Protein AF-A0A7V0TTK3-F1 (afdb_monomer)

Radius of gyration: 28.1 Å; Cα contacts (8 Å, |Δi|>4): 125; chains: 1; bounding box: 69×24×63 Å

Foldseek 3Di:
DDWDWDDDPPDQWIFIDDFDDDPPDDPVVSVVVSVVVLVVQLVVQCVVPVDNVRSVVRSSVPGDIDRDPPVVDDPPPPPDDDDVVLCVLLVHDPVLVVDPCNVVSSVVSLVVSCVQQPVVNVHPVVSNVSNVVD

Sequence (134 aa):
MIYLDICTGGYKDIYHFSYKRVAGQKPSDDFGKLTNELAREWWAEENRSKRKYLASNHVLSLAEKSKAEASARPKVLKAFTVQEASLSCMGMKKKDLESADLKKIIKNSYRRQAKIHHPDLGGVAVKFRKLNKA

Structure (mmCIF, N/CA/C/O backbone):
data_AF-A0A7V0TTK3-F1
#
_entry.id   AF-A0A7V0TTK3-F1
#
loop_
_atom_site.group_PDB
_atom_site.id
_atom_site.type_symbol
_atom_site.label_atom_id
_atom_site.label_alt_id
_atom_site.label_comp_id
_atom_site.label_asym_id
_atom_site.label_entity_id
_atom_site.label_seq_id
_atom_site.pdbx_PDB_ins_code
_atom_site.Cartn_x
_atom_site.Cartn_y
_atom_site.Cartn_z
_atom_site.occupancy
_atom_site.B_iso_or_equiv
_atom_site.auth_seq_id
_atom_site.auth_comp_id
_atom_site.auth_asym_id
_atom_site.auth_atom_id
_atom_site.pdbx_PDB_model_num
ATOM 1 N N . MET A 1 1 ? -22.467 4.267 9.239 1.00 89.94 1 MET A N 1
ATOM 2 C CA . MET A 1 1 ? -21.276 3.456 9.551 1.00 89.94 1 MET A CA 1
ATOM 3 C C . MET A 1 1 ? -20.035 4.322 9.390 1.00 89.94 1 MET A C 1
ATOM 5 O O . MET A 1 1 ? -20.112 5.303 8.655 1.00 89.94 1 MET A O 1
ATOM 9 N N . ILE A 1 2 ? -18.957 4.000 10.093 1.00 92.19 2 ILE A N 1
ATOM 10 C CA . ILE A 1 2 ? -17.597 4.501 9.867 1.00 92.19 2 ILE A CA 1
ATOM 11 C C . ILE A 1 2 ? -16.715 3.302 9.570 1.00 92.19 2 ILE A C 1
ATOM 13 O O . ILE A 1 2 ? -16.934 2.235 10.142 1.00 92.19 2 ILE A O 1
ATOM 17 N N . TYR A 1 3 ? -15.742 3.501 8.690 1.00 91.44 3 TYR A N 1
ATOM 18 C CA . TYR A 1 3 ? -14.806 2.471 8.281 1.00 91.44 3 TYR A CA 1
ATOM 19 C C . TYR A 1 3 ? -13.373 2.975 8.426 1.00 91.44 3 TYR A C 1
ATOM 21 O O . TYR A 1 3 ? -13.085 4.130 8.103 1.00 91.44 3 TYR A O 1
ATOM 29 N N . LEU A 1 4 ? -12.493 2.109 8.916 1.00 92.31 4 LEU A N 1
ATOM 30 C CA . LEU A 1 4 ? -11.050 2.307 8.940 1.00 92.31 4 LEU A CA 1
ATOM 31 C C . LEU A 1 4 ? -10.408 1.115 8.233 1.00 92.31 4 LEU A C 1
ATOM 33 O O . LEU A 1 4 ? -10.423 0.003 8.755 1.00 92.31 4 LEU A O 1
ATOM 37 N N . ASP A 1 5 ? -9.841 1.376 7.059 1.00 90.00 5 ASP A N 1
ATOM 38 C CA . ASP A 1 5 ? -9.136 0.378 6.262 1.00 90.00 5 ASP A CA 1
ATOM 39 C C . ASP A 1 5 ? -7.630 0.549 6.398 1.00 90.00 5 ASP A C 1
ATOM 41 O O . ASP A 1 5 ? -7.083 1.631 6.169 1.00 90.00 5 ASP A O 1
ATOM 45 N N . ILE A 1 6 ? -6.946 -0.539 6.743 1.00 88.31 6 ILE A N 1
ATOM 46 C CA . ILE A 1 6 ? -5.492 -0.561 6.884 1.00 88.31 6 ILE A CA 1
ATOM 47 C C . ILE A 1 6 ? -4.909 -1.577 5.905 1.00 88.31 6 ILE A C 1
ATOM 49 O O . ILE A 1 6 ? -5.265 -2.755 5.909 1.00 88.31 6 ILE A O 1
ATOM 53 N N . CYS A 1 7 ? -3.961 -1.125 5.084 1.00 84.56 7 CYS A N 1
ATOM 54 C CA . CYS A 1 7 ? -3.140 -1.984 4.236 1.00 84.56 7 CYS A CA 1
ATOM 55 C C . CYS A 1 7 ? -1.705 -1.971 4.768 1.00 84.56 7 CYS A C 1
ATOM 57 O O . CYS A 1 7 ? -1.010 -0.959 4.678 1.00 84.56 7 CYS A O 1
ATOM 59 N N . THR A 1 8 ? -1.243 -3.091 5.321 1.00 80.69 8 THR A N 1
ATOM 60 C CA . THR A 1 8 ? 0.125 -3.203 5.836 1.00 80.69 8 THR A CA 1
ATOM 61 C C . THR A 1 8 ? 1.112 -3.532 4.715 1.00 80.69 8 THR A C 1
ATOM 63 O O . THR A 1 8 ? 0.810 -4.266 3.769 1.00 80.69 8 THR A O 1
ATOM 66 N N . GLY A 1 9 ? 2.322 -2.973 4.802 1.00 71.38 9 GLY A N 1
ATOM 67 C CA . GLY A 1 9 ? 3.385 -3.243 3.835 1.00 71.38 9 GLY A CA 1
ATOM 68 C C . GLY A 1 9 ? 3.730 -4.734 3.795 1.00 71.38 9 GLY A C 1
ATOM 69 O O . GLY A 1 9 ? 4.039 -5.328 4.823 1.00 71.38 9 GLY A O 1
ATOM 70 N N . GLY A 1 10 ? 3.669 -5.340 2.606 1.00 68.44 10 GLY A N 1
ATOM 71 C CA . GLY A 1 10 ? 4.021 -6.749 2.384 1.00 68.44 10 GLY A CA 1
ATOM 72 C C . GLY A 1 10 ? 2.870 -7.756 2.504 1.00 68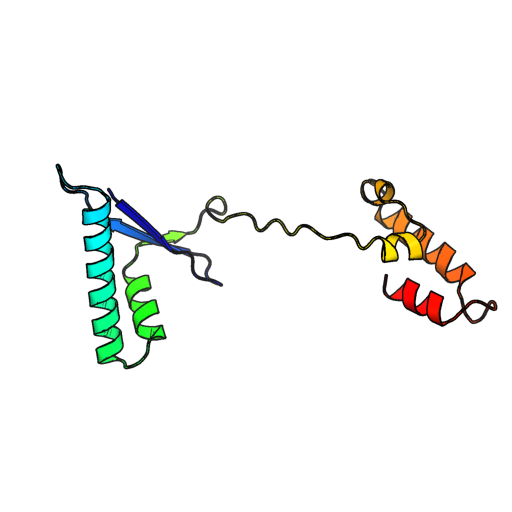.44 10 GLY A C 1
ATOM 73 O O . GLY A 1 10 ? 3.014 -8.875 2.015 1.00 68.44 10 GLY A O 1
ATOM 74 N N . TYR A 1 11 ? 1.715 -7.376 3.056 1.00 66.62 11 TYR A N 1
ATOM 75 C CA . TYR A 1 11 ? 0.547 -8.259 3.143 1.00 66.62 11 TYR A CA 1
ATOM 76 C C . TYR A 1 11 ? -0.396 -8.060 1.956 1.00 66.62 11 TYR A C 1
ATOM 78 O O . TYR A 1 11 ? -0.401 -7.006 1.315 1.00 66.62 11 TYR A O 1
ATOM 86 N N . LYS A 1 12 ? -1.168 -9.098 1.608 1.00 68.62 12 LYS A N 1
ATOM 87 C CA . LYS A 1 12 ? -2.140 -9.069 0.497 1.00 68.62 12 LYS A CA 1
ATOM 88 C C . LYS A 1 12 ? -3.537 -8.610 0.921 1.00 68.62 12 LYS A C 1
ATOM 90 O O . LYS A 1 12 ? -4.307 -8.207 0.057 1.00 68.62 12 LYS A O 1
ATOM 95 N N . ASP A 1 13 ? -3.821 -8.605 2.215 1.00 80.06 13 ASP A N 1
ATOM 96 C CA . ASP A 1 13 ? -5.163 -8.363 2.741 1.00 80.06 13 ASP A CA 1
ATOM 97 C C . ASP A 1 13 ? -5.357 -6.902 3.160 1.00 80.06 13 ASP A C 1
ATOM 99 O O . ASP A 1 13 ? -4.391 -6.199 3.473 1.00 80.06 13 ASP A O 1
ATOM 103 N N . ILE A 1 14 ? -6.611 -6.450 3.132 1.00 85.88 14 ILE A N 1
ATOM 104 C CA . ILE A 1 14 ? -7.039 -5.196 3.758 1.00 85.88 14 ILE A CA 1
ATOM 105 C C . ILE A 1 14 ? -7.714 -5.566 5.076 1.00 85.88 14 ILE A C 1
ATOM 107 O O . ILE A 1 14 ? -8.577 -6.446 5.116 1.00 85.88 14 ILE A O 1
ATOM 111 N N . TYR A 1 15 ? -7.294 -4.897 6.143 1.00 89.44 15 TYR A N 1
ATOM 112 C CA . TYR A 1 15 ? -7.880 -5.032 7.469 1.00 89.44 15 TYR A CA 1
ATOM 113 C C . TYR A 1 15 ? -8.973 -3.980 7.616 1.00 89.44 15 TYR A C 1
ATOM 115 O O . TYR A 1 15 ? -8.668 -2.786 7.644 1.00 89.44 15 TYR A O 1
ATOM 123 N N . HIS A 1 16 ? -10.221 -4.438 7.668 1.00 90.88 16 HIS A N 1
ATOM 124 C CA . HIS A 1 16 ? -11.411 -3.603 7.709 1.00 90.88 16 HIS A CA 1
ATOM 125 C C . HIS A 1 16 ? -11.957 -3.521 9.134 1.00 90.88 16 HIS A C 1
ATOM 127 O O . HIS A 1 16 ? -12.350 -4.531 9.723 1.00 90.88 16 HIS A O 1
ATOM 133 N N . PHE A 1 17 ? -11.999 -2.314 9.690 1.00 93.81 17 PHE A N 1
ATOM 134 C CA . PHE A 1 17 ? -12.689 -2.036 10.946 1.00 93.81 17 PHE A CA 1
ATOM 135 C C . PHE A 1 17 ? -13.956 -1.240 10.661 1.00 93.81 17 PHE A C 1
ATOM 137 O O . PHE A 1 17 ? -13.915 -0.244 9.935 1.00 93.81 17 PHE A O 1
ATOM 144 N N . SER A 1 18 ? -15.070 -1.646 11.265 1.00 93.06 18 SER A N 1
ATOM 145 C CA . SER A 1 18 ? -16.354 -0.966 11.125 1.00 93.06 18 SER A CA 1
ATOM 146 C C . SER A 1 18 ? -16.879 -0.496 12.481 1.00 93.06 18 SER A C 1
ATOM 148 O O . SER A 1 18 ? -16.720 -1.164 13.499 1.00 93.06 18 SER A O 1
ATOM 150 N N . TYR A 1 19 ? -17.498 0.685 12.501 1.00 94.19 19 TYR A N 1
ATOM 151 C CA . TYR A 1 19 ? -18.104 1.253 13.704 1.00 94.19 19 TYR A CA 1
ATOM 152 C C . TYR A 1 19 ? -19.473 1.857 13.406 1.00 94.19 19 TYR A C 1
ATOM 154 O O . TYR A 1 19 ? -19.653 2.651 12.468 1.00 94.19 19 TYR A O 1
ATOM 162 N N . LYS A 1 20 ? -20.471 1.489 14.214 1.00 94.44 20 LYS A N 1
ATOM 163 C CA . LYS A 1 20 ? -21.842 1.973 14.044 1.00 94.44 20 LYS A CA 1
ATOM 164 C C . LYS A 1 20 ? -21.922 3.439 14.455 1.00 94.44 20 LYS A C 1
ATOM 166 O O . LYS A 1 20 ? -21.593 3.803 15.575 1.00 94.44 20 LYS A O 1
ATOM 171 N N . ARG A 1 21 ? -22.414 4.275 13.538 1.00 93.81 21 ARG A N 1
ATOM 172 C CA . ARG A 1 21 ? -22.618 5.699 13.818 1.00 93.81 21 ARG A CA 1
ATOM 173 C C . ARG A 1 21 ? -23.765 5.909 14.789 1.00 93.81 21 ARG A C 1
ATOM 175 O O . ARG A 1 21 ? -24.797 5.243 14.667 1.00 93.81 21 ARG A O 1
ATOM 182 N N . VAL A 1 22 ? -23.605 6.889 15.669 1.00 93.56 22 VAL A N 1
ATOM 183 C CA . VAL A 1 22 ? -24.660 7.330 16.581 1.00 93.56 22 VAL A CA 1
ATOM 184 C C . VAL A 1 22 ? -25.386 8.527 15.969 1.00 93.56 22 VAL A C 1
ATOM 186 O O . VAL A 1 22 ? -24.769 9.474 15.478 1.00 93.56 22 VAL A O 1
ATOM 189 N N . ALA A 1 23 ? -26.721 8.485 15.968 1.00 91.75 23 ALA A N 1
ATOM 190 C CA . ALA A 1 23 ? -27.529 9.590 15.462 1.00 91.75 23 ALA A CA 1
ATOM 191 C C . ALA A 1 23 ? -27.256 10.869 16.273 1.00 91.75 23 ALA A C 1
ATOM 193 O O . ALA A 1 23 ? -27.192 10.832 17.499 1.00 91.75 23 ALA A O 1
ATOM 194 N N . GLY A 1 24 ? -27.070 11.995 15.582 1.00 90.88 24 GLY A N 1
ATOM 195 C CA . GLY A 1 24 ? -26.776 13.288 16.210 1.00 90.88 24 GLY A CA 1
ATOM 196 C C . GLY A 1 24 ? -25.311 13.520 16.607 1.00 90.88 24 GLY A C 1
ATOM 197 O O . GLY A 1 24 ? -24.979 14.641 16.978 1.00 90.88 24 GLY A O 1
ATOM 198 N N . GLN A 1 25 ? -24.418 12.527 16.492 1.00 92.62 25 GLN A N 1
ATOM 199 C CA . GLN A 1 25 ? -22.981 12.710 16.748 1.00 92.62 25 GLN A CA 1
ATOM 200 C C . GLN A 1 25 ? -22.190 13.021 15.476 1.00 92.62 25 GLN A C 1
ATOM 202 O O . GLN A 1 25 ? -22.544 12.610 14.359 1.00 92.62 25 GLN A O 1
ATOM 207 N N . LYS A 1 26 ? -21.088 13.762 15.649 1.00 94.44 26 LYS A N 1
ATOM 208 C CA . LYS A 1 26 ? -20.172 14.046 14.547 1.00 94.44 26 LYS A CA 1
ATOM 209 C C . LYS A 1 26 ? -19.433 12.758 14.176 1.00 94.44 26 LYS A C 1
AT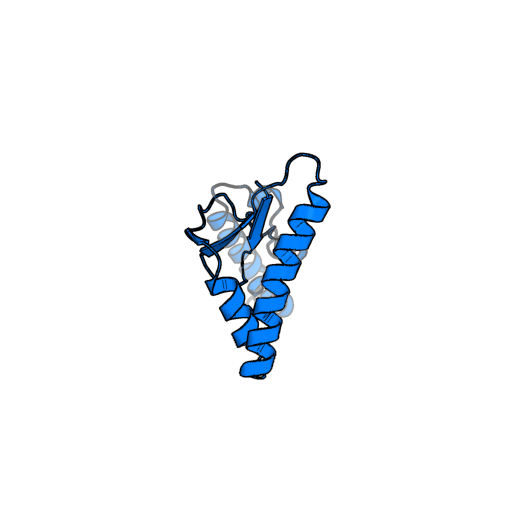OM 211 O O . LYS A 1 26 ? -19.006 12.024 15.065 1.00 94.44 26 LYS A O 1
ATOM 216 N N . PRO A 1 27 ? -19.204 12.496 12.876 1.00 93.81 27 PRO A N 1
ATOM 217 C CA . PRO A 1 27 ? -18.401 11.354 12.444 1.00 93.81 27 PRO A CA 1
ATOM 218 C C . PRO A 1 27 ? -17.013 11.296 13.099 1.00 93.81 27 PRO A C 1
ATOM 220 O O . PRO A 1 27 ? -16.503 10.213 13.349 1.00 93.81 27 PRO A O 1
ATOM 223 N N . SER A 1 28 ? -16.412 12.451 13.400 1.00 94.62 28 SER A N 1
ATOM 224 C CA . SER A 1 28 ? -15.130 12.533 14.106 1.00 94.62 28 SER A CA 1
ATOM 225 C C . SER A 1 28 ? -15.170 11.887 15.489 1.00 94.62 28 SER A C 1
ATOM 227 O O . SER A 1 28 ? -14.206 11.242 15.884 1.00 94.62 28 SER A O 1
ATOM 229 N N . ASP A 1 29 ? -16.281 12.039 16.209 1.00 95.69 29 ASP A N 1
ATOM 230 C CA . ASP A 1 29 ? -16.420 11.557 17.583 1.00 95.69 29 ASP A CA 1
ATOM 231 C C . ASP A 1 29 ? -16.584 10.035 17.589 1.00 95.69 29 ASP A C 1
ATOM 233 O O . ASP A 1 29 ? -15.921 9.329 18.348 1.00 95.69 29 ASP A O 1
ATOM 237 N N . ASP A 1 30 ? -17.413 9.522 16.677 1.00 95.06 30 ASP A N 1
ATOM 238 C CA . ASP A 1 30 ? -17.583 8.089 16.437 1.00 95.06 30 ASP A CA 1
ATOM 239 C C . ASP A 1 30 ? -16.262 7.439 15.972 1.00 95.06 30 ASP A C 1
ATOM 241 O O . ASP A 1 30 ? -15.898 6.362 16.443 1.00 95.06 30 ASP A O 1
ATOM 245 N N . PHE A 1 31 ? -15.497 8.103 15.095 1.00 95.19 31 PHE A N 1
ATOM 246 C CA . PHE A 1 31 ? -14.169 7.630 14.685 1.00 95.19 31 PHE A CA 1
ATOM 247 C C . PHE A 1 31 ? -13.184 7.633 15.859 1.00 95.19 31 PHE A C 1
ATOM 249 O O . PHE A 1 31 ? -12.456 6.662 16.053 1.00 95.19 31 PHE A O 1
ATOM 256 N N . GLY A 1 32 ? -13.202 8.682 16.685 1.00 95.81 32 GLY A N 1
ATOM 257 C CA . GLY A 1 32 ? -12.395 8.763 17.900 1.00 95.81 32 GLY A CA 1
ATOM 258 C C . GLY A 1 32 ? -12.670 7.602 18.859 1.00 95.81 32 GLY A C 1
ATOM 259 O O . GLY A 1 32 ? -11.735 7.008 19.399 1.00 95.81 32 GLY A O 1
ATOM 260 N N . LYS A 1 33 ? -13.941 7.215 19.028 1.00 95.81 33 LYS A N 1
ATOM 261 C CA . LYS A 1 33 ? -14.333 6.045 19.833 1.00 95.81 33 LYS A CA 1
ATOM 262 C C . LYS A 1 33 ? -13.766 4.747 19.274 1.00 95.81 33 LYS A C 1
ATOM 264 O O . LYS A 1 33 ? -13.129 4.023 20.036 1.00 95.81 33 LYS A O 1
ATOM 269 N N . LEU A 1 34 ? -13.914 4.511 17.967 1.00 95.44 34 LEU A N 1
ATOM 270 C CA . LEU A 1 34 ? -13.307 3.360 17.293 1.00 95.44 34 LEU A CA 1
ATOM 271 C C . LEU A 1 34 ? -11.793 3.311 17.550 1.00 95.44 34 LEU A C 1
ATOM 273 O O . LEU A 1 34 ? -11.268 2.293 17.991 1.00 95.44 34 LEU A O 1
ATOM 277 N N . THR A 1 35 ? -11.077 4.419 17.339 1.00 95.81 35 THR A N 1
ATOM 278 C CA . THR A 1 35 ? -9.622 4.446 17.552 1.00 95.81 35 THR A CA 1
ATOM 279 C C . THR A 1 35 ? -9.230 4.238 19.012 1.00 95.81 35 THR A C 1
ATOM 281 O O . THR A 1 35 ? -8.224 3.589 19.281 1.00 95.81 35 THR A O 1
ATOM 284 N N . ASN A 1 36 ? -10.031 4.729 19.961 1.00 97.19 36 ASN A N 1
ATOM 285 C CA . ASN A 1 36 ? -9.793 4.529 21.388 1.00 97.19 36 ASN A CA 1
ATOM 286 C C . ASN A 1 36 ? -10.015 3.070 21.807 1.00 97.19 36 ASN A C 1
ATOM 288 O O . ASN A 1 36 ? -9.265 2.562 22.636 1.00 97.19 36 ASN A O 1
ATOM 292 N N . GLU A 1 37 ? -11.019 2.392 21.247 1.00 96.69 37 GLU A N 1
ATOM 293 C CA . GLU A 1 37 ? -11.241 0.954 21.448 1.00 96.69 37 GLU A CA 1
ATOM 294 C C . GLU A 1 37 ? -10.039 0.144 20.958 1.00 96.69 37 GLU A C 1
ATOM 296 O O . GLU A 1 37 ? -9.448 -0.599 21.739 1.00 96.69 37 GLU A O 1
ATOM 301 N N . LEU A 1 38 ? -9.596 0.375 19.720 1.00 97.06 38 LEU A N 1
ATOM 302 C CA . LEU A 1 38 ? -8.423 -0.303 19.160 1.00 97.06 38 LEU A CA 1
ATOM 303 C C . LEU A 1 38 ? -7.139 0.008 19.943 1.00 97.06 38 LEU A C 1
ATOM 305 O O . LEU A 1 38 ? -6.313 -0.877 20.153 1.00 97.06 38 LEU A O 1
ATOM 309 N N . ALA A 1 39 ? -6.971 1.247 20.412 1.00 97.06 39 ALA A N 1
ATOM 310 C CA . ALA A 1 39 ? -5.830 1.630 21.236 1.00 97.06 39 ALA A CA 1
ATOM 311 C C . ALA A 1 39 ? -5.827 0.901 22.587 1.00 97.06 39 ALA A C 1
ATOM 313 O O . ALA A 1 39 ? -4.762 0.496 23.047 1.00 97.06 39 ALA A O 1
ATOM 314 N N . ARG A 1 40 ? -6.991 0.705 23.222 1.00 98.19 40 ARG A N 1
ATOM 315 C CA . ARG A 1 40 ? -7.085 -0.066 24.472 1.00 98.19 40 ARG A CA 1
ATOM 316 C C . ARG A 1 40 ? -6.638 -1.511 24.276 1.00 98.19 40 ARG A C 1
ATOM 318 O O . ARG A 1 40 ? -5.819 -1.979 25.062 1.00 98.19 40 ARG A O 1
ATOM 325 N N . GLU A 1 41 ? -7.104 -2.170 23.217 1.00 97.94 41 GLU A N 1
ATOM 326 C CA . GLU A 1 41 ? -6.672 -3.532 22.864 1.00 97.94 41 GLU A CA 1
ATOM 327 C C . GLU A 1 41 ? -5.162 -3.588 22.592 1.00 97.94 41 GLU A C 1
ATOM 329 O O . GLU A 1 41 ? -4.452 -4.471 23.077 1.00 97.94 41 GLU A O 1
ATOM 334 N N . TRP A 1 42 ? -4.636 -2.585 21.883 1.00 98.19 42 TRP A N 1
ATOM 335 C CA . TRP A 1 42 ? -3.206 -2.473 21.613 1.00 98.19 42 TRP A CA 1
ATOM 336 C C . TRP A 1 42 ? -2.379 -2.358 22.900 1.00 98.19 42 TRP A C 1
ATOM 338 O O . TRP A 1 42 ? -1.438 -3.126 23.108 1.00 98.19 42 TRP A O 1
ATOM 348 N N . TRP A 1 43 ? -2.739 -1.427 23.790 1.00 98.06 43 TRP A N 1
ATOM 349 C CA . TRP A 1 43 ? -2.030 -1.213 25.052 1.00 98.06 43 TRP A CA 1
ATOM 350 C C . TRP A 1 43 ? -2.160 -2.407 25.994 1.00 98.06 43 TRP A C 1
ATOM 352 O O . TRP A 1 43 ? -1.203 -2.723 26.699 1.00 98.06 43 TRP A O 1
ATOM 362 N N . ALA A 1 44 ? -3.304 -3.094 26.011 1.00 98.06 44 ALA A N 1
ATOM 363 C CA . ALA A 1 44 ? -3.482 -4.314 26.791 1.00 98.06 44 ALA A CA 1
ATOM 364 C C . ALA A 1 44 ? -2.494 -5.405 26.346 1.00 98.06 44 ALA A C 1
ATOM 366 O O . ALA A 1 44 ? -1.781 -5.973 27.180 1.00 98.06 44 ALA A O 1
ATOM 367 N N . GLU A 1 45 ? -2.374 -5.642 25.036 1.00 97.94 45 GLU A N 1
ATOM 368 C CA . GLU A 1 45 ? -1.460 -6.658 24.509 1.00 97.94 45 GLU A CA 1
ATOM 369 C C . GLU A 1 45 ? 0.013 -6.239 24.617 1.00 97.94 45 GLU A C 1
ATOM 371 O O . GLU A 1 45 ? 0.872 -7.080 24.902 1.00 97.94 45 GLU A O 1
ATOM 376 N N . GLU A 1 46 ? 0.346 -4.954 24.459 1.00 97.75 46 GLU A N 1
ATOM 377 C CA . GLU A 1 46 ? 1.710 -4.474 24.710 1.00 97.75 46 GLU A CA 1
ATOM 378 C C . GLU A 1 46 ? 2.072 -4.623 26.192 1.00 97.75 46 GLU A C 1
ATOM 380 O O . GLU A 1 46 ? 3.161 -5.097 26.516 1.00 97.75 46 GLU A O 1
ATOM 385 N N . ASN A 1 47 ? 1.158 -4.302 27.109 1.00 97.25 47 ASN A N 1
ATOM 386 C CA . ASN A 1 47 ? 1.402 -4.452 28.540 1.00 97.25 47 ASN A CA 1
ATOM 387 C C . ASN A 1 47 ? 1.605 -5.913 28.947 1.00 97.25 47 ASN A C 1
ATOM 389 O O . ASN A 1 47 ? 2.484 -6.180 29.772 1.00 97.25 47 ASN A O 1
ATOM 393 N N . ARG A 1 48 ? 0.849 -6.838 28.341 1.00 97.44 48 ARG A N 1
ATOM 394 C CA . ARG A 1 48 ? 0.948 -8.287 28.560 1.00 97.44 48 ARG A CA 1
ATOM 395 C C . ARG A 1 48 ? 2.228 -8.886 27.977 1.00 97.44 48 ARG A C 1
ATOM 397 O O . ARG A 1 48 ? 2.915 -9.645 2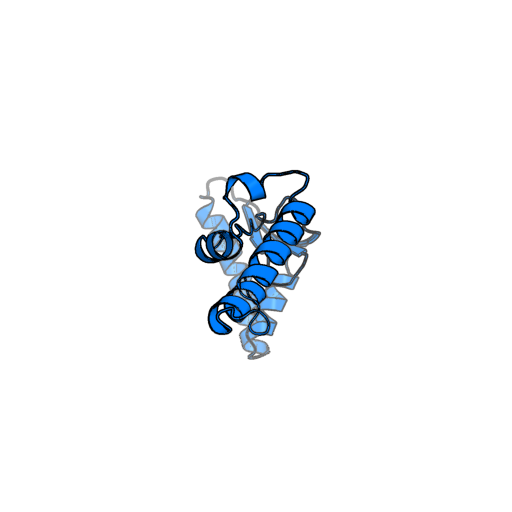8.652 1.00 97.44 48 ARG A O 1
ATOM 404 N N . SER A 1 49 ? 2.541 -8.568 26.722 1.00 96.56 49 SER A N 1
ATOM 405 C CA . SER A 1 49 ? 3.615 -9.220 25.959 1.00 96.56 49 SER A CA 1
ATOM 406 C C . SER A 1 49 ? 4.958 -8.487 25.999 1.00 96.56 49 SER A C 1
ATOM 408 O O . SER A 1 49 ? 5.989 -9.073 25.664 1.00 96.56 49 SER A O 1
ATOM 410 N N . LYS A 1 50 ? 4.947 -7.194 26.348 1.00 96.62 50 LYS A N 1
ATOM 411 C CA . LYS A 1 50 ? 6.065 -6.240 26.229 1.00 96.62 50 LYS A CA 1
ATOM 412 C C . LYS A 1 50 ? 6.616 -6.096 24.804 1.00 96.62 50 LYS A C 1
ATOM 414 O O . LYS A 1 50 ? 7.743 -5.644 24.614 1.00 96.62 50 LYS A O 1
ATOM 419 N N . ARG A 1 51 ? 5.843 -6.483 23.781 1.00 96.75 51 ARG A N 1
ATOM 420 C CA . ARG A 1 51 ? 6.271 -6.512 22.374 1.00 96.75 51 ARG A CA 1
ATOM 421 C C . ARG A 1 51 ? 5.278 -5.775 21.474 1.00 96.75 51 ARG A C 1
ATOM 423 O O . ARG A 1 51 ? 4.205 -6.282 21.160 1.00 96.75 51 ARG A O 1
ATOM 430 N N . LYS A 1 52 ? 5.701 -4.627 20.940 1.00 96.25 52 LYS A N 1
ATOM 431 C CA . LYS A 1 52 ? 4.900 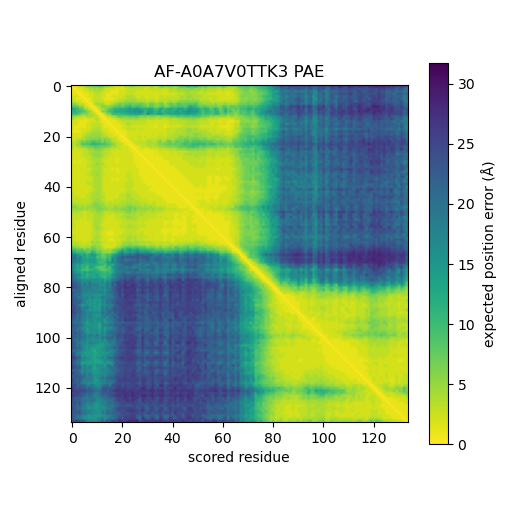-3.767 20.042 1.00 96.25 52 LYS A CA 1
ATOM 432 C C . LYS A 1 52 ? 4.369 -4.467 18.791 1.00 96.25 52 LYS A C 1
ATOM 434 O O . LYS A 1 52 ? 3.252 -4.198 18.352 1.00 96.25 52 LYS A O 1
ATOM 439 N N . TYR A 1 53 ? 5.163 -5.359 18.195 1.00 94.06 53 TYR A N 1
ATOM 440 C CA . TYR A 1 53 ? 4.738 -6.072 16.987 1.00 94.06 53 TYR A CA 1
ATOM 441 C C . TYR A 1 53 ? 3.601 -7.063 17.280 1.00 94.06 53 TYR A C 1
ATOM 443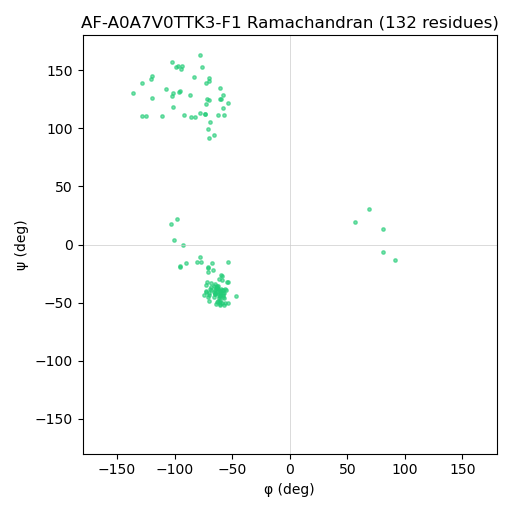 O O . TYR A 1 53 ? 2.728 -7.240 16.436 1.00 94.06 53 TYR A O 1
ATOM 451 N N . LEU A 1 54 ? 3.573 -7.667 18.477 1.00 96.19 54 LEU A N 1
ATOM 452 C CA . LEU A 1 54 ? 2.479 -8.547 18.894 1.00 96.19 54 LEU A CA 1
ATOM 453 C C . LEU A 1 54 ? 1.204 -7.751 19.143 1.00 96.19 54 LEU A C 1
ATOM 455 O O . LEU A 1 54 ? 0.165 -8.139 18.625 1.00 96.19 54 LEU A O 1
ATOM 459 N N . ALA A 1 55 ? 1.298 -6.603 19.815 1.00 97.25 55 ALA A N 1
ATOM 460 C CA . ALA A 1 55 ? 0.166 -5.693 19.993 1.00 97.25 55 ALA A CA 1
ATOM 461 C C . ALA A 1 55 ? -0.425 -5.227 18.652 1.00 97.25 55 ALA A C 1
ATOM 463 O O . ALA A 1 55 ? -1.635 -5.250 18.444 1.00 97.25 55 ALA A O 1
ATOM 464 N N . SER A 1 56 ? 0.439 -4.878 17.697 1.00 94.06 56 SER A N 1
ATOM 465 C CA . SER A 1 56 ? 0.008 -4.457 16.360 1.00 94.06 56 SER A CA 1
ATOM 466 C C . SER A 1 56 ? -0.671 -5.600 15.597 1.00 94.06 56 SER A C 1
ATOM 468 O O . SER A 1 56 ? -1.748 -5.413 15.040 1.00 94.06 56 SER A O 1
ATOM 470 N N . ASN A 1 57 ? -0.090 -6.804 15.620 1.00 92.94 57 ASN A N 1
ATOM 471 C CA . ASN A 1 57 ? -0.700 -7.990 15.012 1.00 92.94 57 ASN A CA 1
ATOM 472 C C . ASN A 1 57 ? -2.022 -8.378 15.685 1.00 92.94 57 ASN A C 1
ATOM 474 O O . ASN A 1 57 ? -2.937 -8.833 15.003 1.00 92.94 57 ASN A O 1
ATOM 478 N N . HIS A 1 58 ? -2.124 -8.192 17.000 1.00 95.75 58 HIS A N 1
ATOM 479 C CA . HIS A 1 58 ? -3.335 -8.452 17.761 1.00 95.75 58 HIS A CA 1
ATOM 480 C C . HIS A 1 58 ? -4.470 -7.526 17.322 1.00 95.75 58 HIS A C 1
ATOM 482 O O . HIS A 1 58 ? -5.513 -8.022 16.909 1.00 95.75 58 HIS A O 1
ATOM 488 N N . VAL A 1 59 ? -4.244 -6.211 17.267 1.00 95.81 59 VAL A N 1
ATOM 489 C CA . VAL A 1 59 ? -5.253 -5.266 16.757 1.00 95.81 59 VAL A CA 1
ATOM 490 C C . VAL A 1 59 ? -5.667 -5.606 15.328 1.00 95.81 59 VAL A C 1
ATOM 492 O O . VAL A 1 59 ? -6.854 -5.659 15.027 1.00 95.81 59 VAL A O 1
ATOM 495 N N . LEU A 1 60 ? -4.708 -5.903 14.446 1.00 93.12 60 LEU A N 1
ATOM 496 C CA . LEU A 1 60 ? -5.014 -6.312 13.072 1.00 93.12 60 LEU A CA 1
ATOM 497 C C . LEU A 1 60 ? -5.827 -7.613 13.011 1.00 93.12 60 LEU A C 1
ATOM 499 O O . LEU A 1 60 ? -6.610 -7.8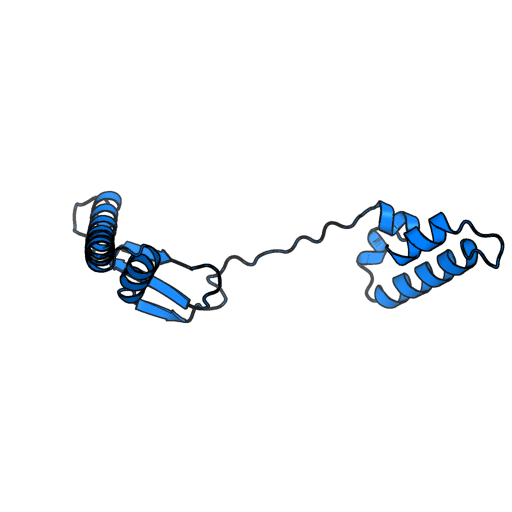00 12.086 1.00 93.12 60 LEU A O 1
ATOM 503 N N . SER A 1 61 ? -5.673 -8.517 13.980 1.00 92.56 61 SER A N 1
ATOM 504 C CA . SER A 1 61 ? -6.467 -9.748 14.045 1.00 92.56 61 SER A CA 1
ATOM 505 C C . SER A 1 61 ? -7.932 -9.527 14.428 1.00 92.56 61 SER A C 1
ATOM 507 O O . SER A 1 61 ? -8.748 -10.388 14.115 1.00 92.56 61 SER A O 1
ATOM 509 N N . LEU A 1 62 ? -8.264 -8.386 15.046 1.00 93.81 62 LEU A N 1
ATOM 510 C CA . LEU A 1 62 ? -9.642 -8.000 15.377 1.00 93.81 62 LEU A CA 1
ATOM 511 C C . LEU A 1 62 ? -10.419 -7.483 14.158 1.00 93.81 62 LEU A C 1
ATOM 513 O O . LEU A 1 62 ? -11.640 -7.369 14.213 1.00 93.81 62 LEU A O 1
ATOM 517 N N . ALA A 1 63 ? -9.720 -7.146 13.073 1.00 92.69 63 ALA A N 1
ATOM 518 C CA . ALA A 1 63 ? -10.338 -6.644 11.858 1.00 92.69 63 ALA A CA 1
ATOM 519 C C . ALA A 1 63 ? -10.992 -7.766 11.047 1.00 92.69 63 ALA A C 1
ATOM 521 O O . ALA A 1 63 ? -10.507 -8.903 11.001 1.00 92.69 63 ALA A O 1
ATOM 522 N N . GLU A 1 64 ? -12.015 -7.406 10.279 1.00 89.00 64 GLU A N 1
ATOM 523 C CA . GLU A 1 64 ? -12.483 -8.257 9.196 1.00 89.00 64 GLU A CA 1
ATOM 524 C C . GLU A 1 64 ? -11.431 -8.263 8.083 1.00 89.00 64 GLU A C 1
ATOM 526 O O . GLU A 1 64 ? -11.011 -7.221 7.572 1.00 89.00 64 GLU A O 1
ATOM 531 N N . LYS A 1 65 ? -10.968 -9.458 7.710 1.00 81.69 65 LYS A N 1
ATOM 532 C CA . LYS A 1 65 ? -10.029 -9.619 6.600 1.00 81.69 65 LYS A CA 1
ATOM 533 C C . LYS A 1 65 ? -10.817 -9.701 5.308 1.00 81.69 65 LYS A C 1
ATOM 535 O O . LYS A 1 65 ? -11.451 -10.718 5.030 1.00 81.69 65 LYS A O 1
ATOM 540 N N . SER A 1 66 ? -10.721 -8.661 4.494 1.00 71.75 66 SER A N 1
ATOM 541 C CA . SER A 1 66 ? -11.176 -8.728 3.113 1.00 71.75 66 SER A CA 1
ATOM 542 C C . SER A 1 66 ? -9.986 -9.052 2.217 1.00 71.75 66 SER A C 1
ATOM 544 O O . SER A 1 66 ? -8.922 -8.427 2.323 1.00 71.75 66 SER A O 1
ATOM 546 N N . LYS A 1 67 ? -10.147 -10.036 1.320 1.00 65.31 67 LYS A N 1
ATOM 547 C CA . LYS A 1 67 ? -9.190 -10.212 0.222 1.00 65.31 67 LYS A CA 1
ATOM 548 C C . LYS A 1 67 ? -9.186 -8.901 -0.542 1.00 65.31 67 LYS A C 1
ATOM 550 O O . LYS A 1 67 ? -10.220 -8.513 -1.075 1.00 65.31 67 LYS A O 1
ATOM 555 N N . ALA A 1 68 ? -8.039 -8.227 -0.582 1.00 59.88 68 ALA A N 1
ATOM 556 C CA . ALA A 1 68 ? -7.943 -6.972 -1.303 1.00 59.88 68 ALA A CA 1
ATOM 557 C C . ALA A 1 68 ? -8.343 -7.222 -2.760 1.00 59.88 68 ALA A C 1
ATOM 559 O O . ALA A 1 68 ? -7.624 -7.902 -3.499 1.00 59.88 68 ALA A O 1
ATOM 560 N N . GLU A 1 69 ? -9.479 -6.675 -3.187 1.00 57.47 69 GLU A N 1
ATOM 561 C CA . GLU A 1 69 ? -9.723 -6.531 -4.609 1.00 57.47 69 GLU A CA 1
ATOM 562 C C . GLU A 1 69 ? -8.574 -5.687 -5.156 1.00 57.47 69 GLU A C 1
ATOM 564 O O . GLU A 1 69 ? -8.246 -4.626 -4.616 1.00 57.47 69 GLU A O 1
ATOM 569 N N . ALA A 1 70 ? -7.922 -6.166 -6.216 1.00 55.25 70 ALA A N 1
ATOM 570 C CA . ALA A 1 70 ? -6.748 -5.518 -6.803 1.00 55.25 70 ALA A CA 1
ATOM 571 C C . ALA A 1 70 ? -6.982 -4.032 -7.168 1.00 55.25 70 ALA A C 1
ATOM 573 O O . ALA A 1 70 ? -6.021 -3.295 -7.379 1.00 55.25 70 ALA A O 1
ATOM 574 N N . SER A 1 71 ? -8.247 -3.601 -7.217 1.00 56.09 71 SER A N 1
ATOM 575 C CA . SER A 1 71 ? -8.702 -2.233 -7.462 1.00 56.09 71 SER A CA 1
ATOM 576 C C . SER A 1 71 ? -8.456 -1.258 -6.298 1.00 56.09 71 SER A C 1
ATOM 578 O O . SER A 1 71 ? -8.172 -0.089 -6.541 1.00 56.09 71 SER A O 1
ATOM 580 N N . ALA A 1 72 ? -8.500 -1.710 -5.037 1.00 61.84 72 ALA A N 1
ATOM 581 C CA . ALA A 1 72 ? -8.408 -0.822 -3.867 1.00 61.84 72 ALA A CA 1
ATOM 582 C C . ALA A 1 72 ? -6.974 -0.356 -3.546 1.00 61.84 72 ALA A C 1
ATOM 584 O O . ALA A 1 72 ? -6.767 0.537 -2.724 1.00 61.84 72 ALA A O 1
ATOM 585 N N . ARG A 1 73 ? -5.958 -0.950 -4.184 1.00 61.03 73 ARG A N 1
ATOM 586 C CA . ARG A 1 73 ? -4.559 -0.543 -4.007 1.00 61.03 73 ARG A CA 1
ATOM 587 C C . ARG A 1 73 ? -4.217 0.586 -4.976 1.00 61.03 73 ARG A C 1
ATOM 589 O O . ARG A 1 73 ? -4.395 0.401 -6.182 1.00 61.03 73 ARG A O 1
ATOM 596 N N . PRO A 1 74 ? -3.638 1.707 -4.505 1.00 63.22 74 PRO A N 1
ATOM 597 C CA . PRO A 1 74 ? -3.061 2.698 -5.400 1.00 63.22 74 PRO A CA 1
ATOM 598 C C . PRO A 1 74 ? -2.062 2.007 -6.328 1.00 63.22 74 PRO A C 1
ATOM 600 O O . PRO A 1 74 ? -1.112 1.363 -5.870 1.00 63.22 74 PRO A O 1
ATOM 603 N N . LYS A 1 75 ? -2.282 2.101 -7.642 1.00 64.25 75 LYS A N 1
ATOM 604 C CA . LYS A 1 75 ? -1.318 1.587 -8.615 1.00 64.25 75 LYS A CA 1
ATOM 605 C C . LYS A 1 75 ? -0.033 2.382 -8.427 1.00 64.25 75 LYS A C 1
ATOM 607 O O . LYS A 1 75 ? 0.007 3.571 -8.729 1.00 64.25 75 LYS A O 1
ATOM 612 N N . VAL A 1 76 ? 1.013 1.727 -7.927 1.00 64.75 76 VAL A N 1
ATOM 613 C CA . VAL A 1 76 ? 2.355 2.310 -7.902 1.00 64.75 76 VAL A CA 1
ATOM 614 C C . VAL A 1 76 ? 2.797 2.452 -9.354 1.00 64.75 76 VAL A C 1
ATOM 616 O O . VAL A 1 76 ? 3.285 1.504 -9.971 1.00 64.75 76 VAL A O 1
ATOM 619 N N . LEU A 1 77 ? 2.570 3.632 -9.923 1.00 63.31 77 LEU A N 1
ATOM 620 C CA . LEU A 1 77 ? 3.073 3.990 -11.237 1.00 63.31 77 LEU A CA 1
ATOM 621 C C . LEU A 1 77 ? 4.583 4.161 -11.097 1.00 63.31 77 LEU A C 1
ATOM 623 O O . LEU A 1 77 ? 5.072 5.185 -10.625 1.00 63.31 77 LEU A O 1
ATOM 627 N N . LYS A 1 78 ? 5.341 3.131 -11.477 1.00 59.06 78 LYS A N 1
ATOM 628 C CA . LYS A 1 78 ? 6.783 3.274 -11.667 1.00 59.06 78 LYS A CA 1
ATOM 629 C C . LYS A 1 78 ? 6.991 4.130 -12.913 1.00 59.06 78 LYS A C 1
ATOM 631 O O . LYS A 1 78 ? 7.004 3.617 -14.028 1.00 59.06 78 LYS A O 1
ATOM 636 N N . ALA A 1 79 ? 7.106 5.440 -12.723 1.00 58.34 79 ALA A N 1
ATOM 637 C CA . ALA A 1 79 ? 7.590 6.332 -13.761 1.00 58.34 79 ALA A CA 1
ATOM 638 C C . ALA A 1 79 ? 9.081 6.036 -13.959 1.00 58.34 79 ALA A C 1
ATOM 640 O O . ALA A 1 79 ? 9.910 6.344 -13.104 1.00 58.34 79 ALA A O 1
ATOM 641 N N . PHE A 1 80 ? 9.420 5.361 -15.054 1.00 65.50 80 PHE A N 1
ATOM 642 C CA . PHE A 1 80 ? 10.814 5.139 -15.408 1.00 65.50 80 PHE A CA 1
ATOM 643 C C . PHE A 1 80 ? 11.396 6.455 -15.928 1.00 65.50 80 PHE A C 1
ATOM 645 O O . PHE A 1 80 ? 11.008 6.937 -16.991 1.00 65.50 80 PHE A O 1
ATOM 652 N N . THR A 1 81 ? 12.329 7.042 -15.180 1.00 73.94 81 THR A N 1
ATOM 653 C CA . THR A 1 81 ? 13.079 8.207 -15.654 1.00 73.94 81 THR A CA 1
ATOM 654 C C . THR A 1 81 ? 14.086 7.753 -16.701 1.00 73.94 81 THR A C 1
ATOM 656 O O . THR A 1 81 ? 15.045 7.043 -16.401 1.00 73.94 81 THR A O 1
ATOM 659 N N . VAL A 1 82 ? 13.870 8.169 -17.945 1.00 77.75 82 VAL A N 1
ATOM 660 C CA . VAL A 1 82 ? 14.822 7.951 -19.034 1.00 77.75 82 VAL A CA 1
ATOM 661 C C . VAL A 1 82 ? 16.017 8.877 -18.830 1.00 77.75 82 VAL A C 1
ATOM 663 O O . VAL A 1 82 ? 15.865 10.096 -18.811 1.00 77.75 82 VAL A O 1
ATOM 666 N N . GLN A 1 83 ? 17.216 8.310 -18.708 1.00 82.81 83 GLN A N 1
ATOM 667 C CA . GLN A 1 83 ? 18.442 9.102 -18.654 1.00 82.81 83 GLN A CA 1
ATOM 668 C C . GLN A 1 83 ? 18.819 9.572 -20.065 1.00 82.81 83 GLN A C 1
ATOM 670 O O . GLN A 1 83 ? 19.208 8.771 -20.917 1.00 82.81 83 GLN A O 1
ATOM 675 N N . GLU A 1 84 ? 18.749 10.881 -20.318 1.00 83.69 84 GLU A N 1
ATOM 676 C CA . GLU A 1 84 ? 19.113 11.471 -21.619 1.00 83.69 84 GLU A CA 1
ATOM 677 C C . GLU A 1 84 ? 20.564 11.172 -22.018 1.00 83.69 84 GLU A C 1
ATOM 679 O O . GLU A 1 84 ? 20.873 10.998 -23.198 1.00 83.69 84 GLU A O 1
ATOM 684 N N . ALA A 1 85 ? 21.454 11.037 -21.031 1.00 84.62 85 ALA A N 1
ATOM 685 C CA . ALA A 1 85 ? 22.839 10.642 -21.250 1.00 84.62 85 ALA A CA 1
ATOM 686 C C . ALA A 1 85 ? 22.965 9.230 -21.851 1.00 84.62 85 ALA A C 1
ATOM 688 O O . ALA A 1 85 ? 23.840 9.015 -22.692 1.00 84.62 85 ALA A O 1
ATOM 689 N N . SER A 1 86 ? 22.096 8.289 -21.464 1.00 87.06 86 SER A N 1
ATOM 690 C CA . SER A 1 86 ? 22.069 6.929 -22.019 1.00 87.06 86 SER A CA 1
ATOM 691 C C . SER A 1 86 ? 21.552 6.937 -23.452 1.00 87.06 86 SER A C 1
ATOM 693 O O . SER A 1 86 ? 22.193 6.372 -24.334 1.00 87.06 86 SER A O 1
ATOM 695 N N . LEU A 1 87 ? 20.467 7.675 -23.721 1.00 89.56 87 LEU A N 1
ATOM 696 C CA . LEU A 1 87 ? 19.971 7.876 -25.088 1.00 89.56 87 LEU A CA 1
ATOM 697 C C . LEU A 1 87 ? 21.041 8.490 -25.994 1.00 89.56 87 LEU A C 1
ATOM 699 O O . LEU A 1 87 ? 21.292 7.983 -27.085 1.00 89.56 87 LEU A O 1
ATOM 703 N N . SER A 1 88 ? 21.728 9.525 -25.512 1.00 88.00 88 SER A N 1
ATOM 704 C CA . SER A 1 88 ? 22.802 10.196 -26.247 1.00 88.00 88 SER A CA 1
ATOM 705 C C . SER A 1 88 ? 23.987 9.264 -26.503 1.00 88.00 88 SER A C 1
ATOM 707 O O . SER A 1 88 ? 24.516 9.237 -27.611 1.00 88.00 88 SER A O 1
ATOM 709 N N . CYS A 1 89 ? 24.378 8.453 -25.512 1.00 87.69 89 CYS A N 1
ATOM 710 C CA . CYS A 1 89 ? 25.451 7.464 -25.645 1.00 87.69 89 CYS A CA 1
ATOM 711 C C . CYS A 1 89 ? 25.114 6.374 -26.669 1.00 87.69 89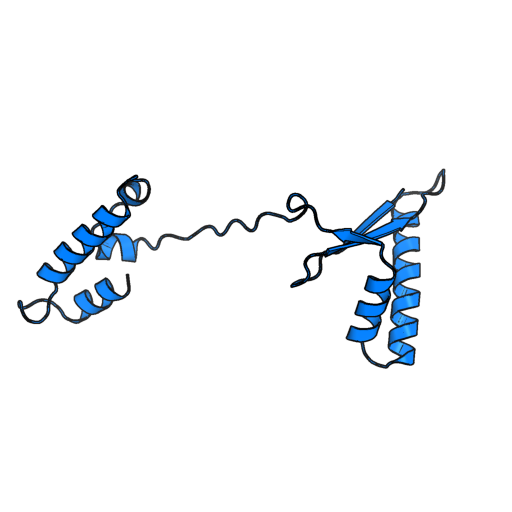 CYS A C 1
ATOM 713 O O . CYS A 1 89 ? 25.990 5.920 -27.402 1.00 87.69 89 CYS A O 1
ATOM 715 N N . MET A 1 90 ? 23.849 5.964 -26.736 1.00 88.38 90 MET A N 1
ATOM 716 C CA . MET A 1 90 ? 23.364 5.006 -27.726 1.00 88.38 90 MET A CA 1
ATOM 717 C C . MET A 1 90 ? 23.087 5.674 -29.091 1.00 88.38 90 MET A C 1
ATOM 719 O O . MET A 1 90 ? 22.992 5.006 -30.121 1.00 88.38 90 MET A O 1
ATOM 723 N N . GLY A 1 91 ? 23.009 7.003 -29.159 1.00 89.50 91 GLY A N 1
ATOM 724 C CA . GLY A 1 91 ? 22.605 7.724 -30.367 1.00 89.50 91 GLY A CA 1
ATOM 725 C C . GLY A 1 91 ? 21.126 7.522 -30.714 1.00 89.50 91 GLY A C 1
ATOM 726 O O . GLY A 1 91 ? 20.768 7.524 -31.889 1.00 89.50 91 GLY A O 1
ATOM 727 N N . MET A 1 92 ? 20.286 7.314 -29.699 1.00 92.69 92 MET A N 1
ATOM 728 C CA . MET A 1 92 ? 18.831 7.218 -29.814 1.00 92.69 92 MET A CA 1
ATOM 729 C C . MET A 1 92 ? 18.169 8.544 -29.437 1.00 92.69 92 MET A C 1
ATOM 731 O O . MET A 1 92 ? 18.686 9.317 -28.631 1.00 92.69 92 MET A O 1
ATOM 735 N N . LYS A 1 93 ? 16.990 8.799 -30.000 1.00 90.06 93 LYS A N 1
ATOM 736 C CA . LYS A 1 93 ? 16.125 9.927 -29.644 1.00 90.06 93 LYS A CA 1
ATOM 737 C C . LYS A 1 93 ? 14.981 9.441 -28.758 1.00 90.06 93 LYS A C 1
ATOM 739 O O . LYS A 1 93 ? 14.582 8.284 -28.824 1.00 90.06 93 LYS A O 1
ATOM 744 N N . LYS A 1 94 ? 14.387 10.348 -27.978 1.00 87.38 94 LYS A N 1
ATOM 745 C CA . LYS A 1 94 ? 13.246 10.026 -27.101 1.00 87.38 94 LYS A CA 1
ATOM 746 C C . LYS A 1 94 ? 12.076 9.385 -27.861 1.00 87.38 94 LYS A C 1
ATOM 748 O O . LYS A 1 94 ? 11.521 8.409 -27.381 1.00 87.38 94 LYS A O 1
ATOM 753 N N . LYS A 1 95 ? 11.788 9.856 -29.081 1.00 88.06 95 LYS A N 1
ATOM 754 C CA . LYS A 1 95 ? 10.761 9.278 -29.970 1.00 88.06 95 LYS A CA 1
ATOM 755 C C . LYS A 1 95 ? 10.994 7.808 -30.336 1.00 88.06 95 LYS A C 1
ATOM 757 O O . LYS A 1 95 ? 10.047 7.093 -30.632 1.00 88.06 95 LYS A O 1
ATOM 762 N N . ASP A 1 96 ? 12.245 7.345 -30.315 1.00 88.81 96 ASP A N 1
ATOM 763 C CA . ASP A 1 96 ? 12.560 5.960 -30.660 1.00 88.81 96 ASP A CA 1
ATOM 764 C C . ASP A 1 96 ? 12.076 4.999 -29.562 1.00 88.81 96 ASP A C 1
ATOM 766 O O . ASP A 1 96 ? 11.798 3.839 -29.856 1.00 88.81 96 ASP A O 1
ATOM 770 N N . LEU A 1 97 ? 11.915 5.491 -28.321 1.00 87.75 97 LEU A N 1
ATOM 771 C CA . LEU A 1 97 ? 11.368 4.742 -27.181 1.00 87.75 97 LEU A CA 1
ATOM 772 C C . LEU A 1 97 ? 9.890 4.382 -27.344 1.00 87.75 97 LEU A C 1
ATOM 774 O O . LEU A 1 97 ? 9.420 3.447 -26.704 1.00 87.75 97 LEU A O 1
ATOM 778 N N . GLU A 1 98 ? 9.171 5.107 -28.195 1.00 88.62 98 GLU A N 1
ATOM 779 C CA . GLU A 1 98 ? 7.746 4.894 -28.459 1.00 88.62 98 GLU A CA 1
ATOM 780 C C . GLU A 1 98 ? 7.518 3.955 -29.657 1.00 88.62 98 GLU A C 1
ATOM 782 O O . GLU A 1 98 ? 6.384 3.650 -30.015 1.00 88.62 98 GLU A O 1
ATOM 787 N N . SER A 1 99 ? 8.592 3.469 -30.289 1.00 91.62 99 SER A N 1
ATOM 788 C CA . SER A 1 99 ? 8.503 2.583 -31.447 1.00 91.62 99 SER A CA 1
ATOM 789 C C . SER A 1 99 ? 8.055 1.168 -31.070 1.00 91.62 99 SER A C 1
ATOM 791 O O . SER A 1 99 ? 8.576 0.564 -30.130 1.00 91.62 99 SER A O 1
ATOM 793 N N . ALA A 1 100 ? 7.187 0.575 -31.895 1.00 91.38 100 ALA A N 1
ATOM 794 C CA . ALA A 1 100 ? 6.835 -0.846 -31.811 1.00 91.38 100 ALA A CA 1
ATOM 795 C C . ALA A 1 100 ? 8.062 -1.774 -31.962 1.00 91.38 100 ALA A C 1
ATOM 797 O O . ALA A 1 100 ? 8.107 -2.855 -31.375 1.00 91.38 100 ALA A O 1
ATOM 798 N N . ASP A 1 101 ? 9.098 -1.316 -32.673 1.00 92.75 101 ASP A N 1
ATOM 799 C CA . ASP A 1 101 ? 10.338 -2.054 -32.934 1.00 92.75 101 ASP A CA 1
ATOM 800 C C . ASP A 1 101 ? 11.488 -1.669 -31.986 1.00 92.75 101 ASP A C 1
ATOM 802 O O . ASP A 1 101 ? 12.664 -1.909 -32.288 1.00 92.75 101 ASP A O 1
ATOM 806 N N . LEU A 1 102 ? 11.186 -1.099 -30.813 1.00 92.31 102 LEU A N 1
ATOM 807 C CA . LEU A 1 102 ? 12.175 -0.577 -29.860 1.00 92.31 102 LEU A CA 1
ATOM 808 C C . LEU A 1 102 ? 13.349 -1.538 -29.602 1.00 92.31 102 LEU A C 1
ATOM 810 O O . LEU A 1 102 ? 14.512 -1.138 -29.638 1.00 92.31 102 LEU A O 1
ATOM 814 N N . LYS A 1 103 ? 13.073 -2.834 -29.410 1.00 92.88 103 LYS A N 1
ATOM 815 C CA . LYS A 1 103 ? 14.119 -3.851 -29.179 1.00 92.88 103 LYS A CA 1
ATOM 816 C C . LYS A 1 103 ? 15.135 -3.924 -30.324 1.00 92.88 103 LYS A C 1
ATOM 818 O O . LYS A 1 103 ? 16.327 -4.117 -30.083 1.00 92.88 103 LYS A O 1
ATOM 823 N N . LYS A 1 104 ? 14.673 -3.798 -31.569 1.00 94.94 104 LYS A N 1
ATOM 824 C CA . LYS A 1 104 ? 15.521 -3.823 -32.766 1.00 94.94 104 LYS A CA 1
ATOM 825 C C . LYS A 1 104 ? 16.329 -2.535 -32.875 1.00 94.94 104 LYS A C 1
ATOM 827 O O . LYS A 1 104 ? 17.522 -2.599 -33.169 1.00 94.94 104 LYS A O 1
ATOM 832 N N . ILE A 1 105 ? 15.705 -1.394 -32.579 1.00 93.81 105 ILE A N 1
ATOM 833 C CA . ILE A 1 105 ? 16.368 -0.087 -32.578 1.00 93.81 105 ILE A CA 1
ATOM 834 C C . ILE A 1 105 ? 17.512 -0.071 -31.563 1.00 93.81 105 ILE A C 1
ATOM 836 O O . ILE A 1 105 ? 18.636 0.227 -31.958 1.00 93.81 105 ILE A O 1
ATOM 840 N N . ILE A 1 106 ? 17.269 -0.498 -30.317 1.00 93.31 106 ILE A N 1
ATOM 841 C CA . ILE A 1 106 ? 18.297 -0.578 -29.263 1.00 93.31 106 ILE A CA 1
ATOM 842 C C . ILE A 1 106 ? 19.472 -1.451 -29.714 1.00 93.31 106 ILE A C 1
ATOM 844 O O . ILE A 1 106 ? 20.620 -1.017 -29.668 1.00 93.31 106 ILE A O 1
ATOM 848 N N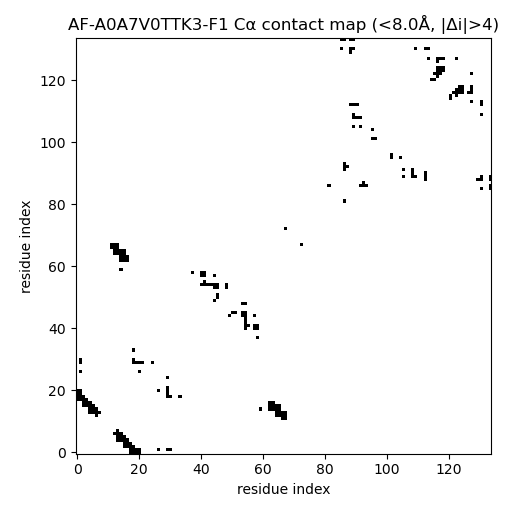 . LYS A 1 107 ? 19.210 -2.668 -30.216 1.00 94.75 107 LYS A N 1
ATOM 849 C CA . LYS A 1 107 ? 20.279 -3.577 -30.669 1.00 94.75 107 LYS A CA 1
ATOM 850 C C . LYS A 1 107 ? 21.115 -2.981 -31.800 1.00 94.75 107 LYS A C 1
ATOM 852 O O . LYS A 1 107 ? 22.337 -3.116 -31.798 1.00 94.75 107 LYS A O 1
ATOM 857 N N . ASN A 1 108 ? 20.470 -2.354 -32.777 1.00 95.00 108 ASN A N 1
ATOM 858 C CA . ASN A 1 108 ? 21.162 -1.772 -33.924 1.00 95.00 108 ASN A CA 1
ATOM 859 C C . ASN A 1 108 ? 21.975 -0.537 -33.529 1.00 95.00 108 ASN A C 1
ATOM 861 O O . ASN A 1 108 ? 23.120 -0.395 -33.957 1.00 95.00 108 ASN A O 1
ATOM 865 N N . SER A 1 109 ? 21.403 0.317 -32.682 1.00 93.69 109 SER A N 1
ATOM 866 C CA . SER A 1 109 ? 22.068 1.473 -32.090 1.00 93.69 109 SER A CA 1
ATOM 867 C C . SER A 1 109 ? 23.307 1.044 -31.295 1.00 93.69 109 SER A C 1
ATOM 869 O O . SER A 1 109 ? 24.406 1.520 -31.587 1.00 93.69 109 SER A O 1
ATOM 871 N N . TYR A 1 110 ? 23.169 0.062 -30.397 1.00 94.50 110 TYR A N 1
ATOM 872 C CA . TYR A 1 110 ? 24.286 -0.493 -29.638 1.00 94.50 110 TYR A CA 1
ATOM 873 C C . TYR A 1 110 ? 25.384 -1.028 -30.558 1.00 94.50 110 TYR A C 1
ATOM 875 O O . TYR A 1 110 ? 26.532 -0.621 -30.434 1.00 94.50 110 TYR A O 1
ATOM 883 N N . ARG A 1 111 ? 25.048 -1.885 -31.534 1.00 93.94 111 ARG A N 1
ATOM 884 C CA . ARG A 1 111 ? 26.032 -2.455 -32.477 1.00 93.94 111 ARG A CA 1
ATOM 885 C C . ARG A 1 111 ? 26.789 -1.376 -33.246 1.00 93.94 111 ARG A C 1
ATOM 887 O O . ARG A 1 111 ? 28.002 -1.485 -33.421 1.00 93.94 111 ARG A O 1
ATOM 894 N N . ARG A 1 112 ? 26.086 -0.330 -33.690 1.00 93.50 112 ARG A N 1
ATOM 895 C CA . ARG A 1 112 ? 26.691 0.806 -34.392 1.00 93.50 112 ARG A CA 1
ATOM 896 C C . ARG A 1 112 ? 27.677 1.548 -33.491 1.00 93.50 112 ARG A C 1
ATOM 898 O O . ARG A 1 112 ? 28.807 1.773 -33.911 1.00 93.50 112 ARG A O 1
ATOM 905 N N . GLN A 1 113 ? 27.278 1.890 -32.267 1.00 92.81 113 GLN A N 1
ATOM 906 C CA . GLN A 1 113 ? 28.139 2.610 -31.322 1.00 92.81 113 GLN A CA 1
ATOM 907 C C . GLN A 1 113 ? 29.308 1.750 -30.828 1.00 92.81 113 GLN A C 1
ATOM 909 O O . GLN A 1 113 ? 30.427 2.242 -30.699 1.00 92.81 113 GLN A O 1
ATOM 914 N N . ALA A 1 114 ? 29.078 0.453 -30.622 1.00 92.44 114 ALA A N 1
ATOM 915 C CA . ALA A 1 114 ? 30.096 -0.505 -30.216 1.00 92.44 114 ALA A CA 1
ATOM 916 C C . ALA A 1 114 ? 31.196 -0.597 -31.272 1.00 92.44 114 ALA A C 1
ATOM 918 O O . ALA A 1 114 ? 32.365 -0.523 -30.919 1.00 92.44 114 ALA A O 1
ATOM 919 N N . LYS A 1 115 ? 30.836 -0.655 -32.561 1.00 91.25 115 LYS A N 1
ATOM 920 C CA . LYS A 1 115 ? 31.805 -0.659 -33.664 1.00 91.25 115 LYS A CA 1
ATOM 921 C C . LYS 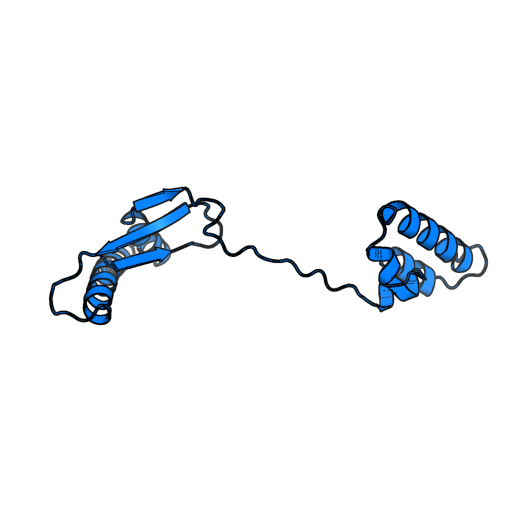A 1 115 ? 32.634 0.630 -33.735 1.00 91.25 115 LYS A C 1
ATOM 923 O O . LYS A 1 115 ? 33.815 0.561 -34.040 1.00 91.25 115 LYS A O 1
ATOM 928 N N . ILE A 1 116 ? 32.036 1.790 -33.445 1.00 89.25 116 ILE A N 1
ATOM 929 C CA . ILE A 1 116 ? 32.728 3.094 -33.467 1.00 89.25 116 ILE A CA 1
ATOM 930 C C . ILE A 1 116 ? 33.688 3.240 -32.279 1.00 89.25 116 ILE A C 1
ATOM 932 O O . ILE A 1 116 ? 34.768 3.809 -32.409 1.00 89.25 116 ILE A O 1
ATOM 936 N N . HIS A 1 117 ? 33.284 2.772 -31.100 1.00 88.62 117 HIS A N 1
ATOM 937 C CA . HIS A 1 117 ? 34.033 2.974 -29.861 1.00 88.62 117 HIS A CA 1
ATOM 938 C C . HIS A 1 117 ? 34.864 1.763 -29.430 1.00 88.62 117 HIS A C 1
ATOM 940 O O . HIS A 1 117 ? 35.490 1.832 -28.373 1.00 88.62 117 HIS A O 1
ATOM 946 N N . HIS A 1 118 ? 34.899 0.689 -30.224 1.00 90.19 118 HIS A N 1
ATOM 947 C CA . HIS A 1 118 ? 35.633 -0.524 -29.882 1.00 90.19 118 HIS A CA 1
ATOM 948 C C . HIS A 1 118 ? 37.132 -0.228 -29.712 1.00 90.19 118 HIS A C 1
ATOM 950 O O . HIS A 1 118 ? 37.735 0.307 -30.645 1.00 90.19 118 HIS A O 1
ATOM 956 N N . PRO A 1 119 ? 37.754 -0.580 -28.573 1.00 90.69 119 PRO A N 1
ATOM 957 C CA . PRO A 1 119 ? 39.170 -0.297 -28.329 1.00 90.69 119 PRO A CA 1
ATOM 958 C C . PRO A 1 119 ? 40.085 -0.929 -29.385 1.00 90.69 119 PRO A C 1
ATOM 960 O O . PRO A 1 119 ? 40.988 -0.264 -29.882 1.00 90.69 119 PRO A O 1
ATOM 963 N N . ASP A 1 120 ? 39.776 -2.152 -29.820 1.00 91.00 120 ASP A N 1
ATOM 964 C CA . ASP A 1 120 ? 40.568 -2.872 -30.830 1.00 91.00 120 ASP A CA 1
ATOM 965 C C . ASP A 1 120 ? 40.515 -2.230 -32.228 1.00 91.00 120 ASP A C 1
ATOM 967 O O . ASP A 1 120 ? 41.342 -2.533 -33.079 1.00 91.00 120 ASP A O 1
ATOM 971 N N . LEU A 1 121 ? 39.555 -1.330 -32.474 1.00 86.31 121 LEU A N 1
ATOM 972 C CA . LEU A 1 121 ? 39.432 -0.569 -33.723 1.00 86.31 121 LEU A CA 1
ATOM 973 C C . LEU A 1 121 ? 39.928 0.882 -33.568 1.00 86.31 121 LEU A C 1
ATOM 975 O O . LEU A 1 121 ? 39.573 1.743 -34.370 1.00 86.31 121 LEU A O 1
ATOM 979 N N . GLY A 1 122 ? 40.711 1.176 -32.522 1.00 82.69 122 GLY A N 1
ATOM 980 C CA . GLY A 1 122 ? 41.202 2.527 -32.215 1.00 82.69 122 GLY A CA 1
ATOM 981 C C . GLY A 1 122 ? 40.184 3.414 -31.486 1.00 82.69 122 GLY A C 1
ATOM 982 O O . GLY A 1 122 ? 40.358 4.629 -31.395 1.00 82.69 122 GLY A O 1
ATOM 983 N N . GLY A 1 123 ? 39.102 2.828 -30.972 1.00 85.06 123 GLY A N 1
ATOM 984 C CA . GLY A 1 123 ? 38.073 3.524 -30.210 1.00 85.06 123 GLY A CA 1
ATOM 985 C C . GLY A 1 123 ? 38.466 3.813 -28.757 1.00 85.06 123 GLY A C 1
ATOM 986 O O . GLY A 1 123 ? 39.372 3.221 -28.173 1.00 85.06 123 GLY A O 1
ATOM 987 N N . VAL A 1 124 ? 37.742 4.738 -28.122 1.00 90.38 124 VAL A N 1
ATOM 988 C CA . VAL A 1 124 ? 38.005 5.130 -26.729 1.00 90.38 124 VAL A CA 1
ATOM 989 C C . VAL A 1 124 ? 37.355 4.136 -25.761 1.00 90.38 124 VAL A C 1
ATOM 991 O O . VAL A 1 124 ? 36.138 4.159 -25.561 1.00 90.38 124 VAL A O 1
ATOM 994 N N . ALA A 1 125 ? 38.168 3.335 -25.065 1.00 87.81 125 ALA A N 1
ATOM 995 C CA . ALA A 1 125 ? 37.713 2.301 -24.125 1.00 87.81 125 ALA A CA 1
ATOM 996 C C . ALA A 1 125 ? 36.757 2.813 -23.023 1.00 87.81 125 ALA A C 1
ATOM 998 O O . ALA A 1 125 ? 35.863 2.098 -22.569 1.00 87.81 125 ALA A O 1
ATOM 999 N N . VAL A 1 126 ? 36.910 4.065 -22.573 1.00 89.44 126 VAL A N 1
ATOM 1000 C CA . VAL A 1 126 ? 35.993 4.691 -21.598 1.00 89.44 126 VAL A CA 1
ATOM 1001 C C . VAL A 1 126 ? 34.588 4.869 -22.189 1.00 89.44 126 VAL A C 1
ATOM 1003 O O . VAL A 1 126 ? 33.600 4.586 -21.511 1.00 89.44 126 VAL A O 1
ATOM 1006 N N . LYS A 1 127 ? 34.484 5.278 -23.460 1.00 87.25 127 LYS A N 1
ATOM 1007 C CA . LYS A 1 127 ? 33.198 5.435 -24.157 1.00 87.25 127 LYS A CA 1
ATOM 1008 C C . LYS A 1 127 ? 32.532 4.082 -24.399 1.00 87.25 127 LYS A C 1
ATOM 1010 O O . LYS A 1 127 ? 31.334 3.962 -24.173 1.00 87.25 127 LYS A O 1
ATOM 1015 N N . PHE A 1 128 ? 33.309 3.055 -24.744 1.00 88.81 128 PHE A N 1
ATOM 1016 C CA . PHE A 1 128 ? 32.803 1.686 -24.883 1.00 88.81 128 PHE A CA 1
ATOM 1017 C C . PHE A 1 128 ? 32.219 1.140 -23.571 1.00 88.81 128 PHE A C 1
ATOM 1019 O O . PHE A 1 128 ? 31.113 0.607 -23.545 1.00 88.81 128 PHE A O 1
ATOM 1026 N N . ARG A 1 129 ? 32.913 1.348 -22.443 1.00 89.62 129 ARG A N 1
ATOM 1027 C CA . ARG A 1 129 ? 32.400 0.967 -21.115 1.00 89.62 129 ARG A CA 1
ATOM 1028 C C . ARG A 1 129 ? 31.128 1.724 -20.735 1.00 89.62 129 ARG A C 1
ATOM 1030 O O . ARG A 1 129 ? 30.246 1.135 -20.118 1.00 89.62 129 ARG A O 1
ATOM 1037 N N . LYS A 1 130 ? 31.028 3.009 -21.094 1.00 89.25 130 LYS A N 1
ATOM 1038 C CA . LYS A 1 130 ? 29.815 3.813 -20.880 1.00 89.25 130 LYS A CA 1
ATOM 1039 C C . LYS A 1 130 ? 28.645 3.288 -21.715 1.00 89.25 130 LYS A C 1
ATOM 1041 O O . LYS A 1 130 ? 27.561 3.139 -21.169 1.00 89.25 130 LYS A O 1
ATOM 1046 N N . LEU A 1 131 ? 28.887 2.929 -22.977 1.00 90.06 131 LEU A N 1
ATOM 1047 C CA . LEU A 1 131 ? 27.898 2.300 -23.854 1.00 90.06 131 LEU A CA 1
ATOM 1048 C C . LEU A 1 131 ? 27.402 0.958 -23.301 1.00 90.06 131 LEU A C 1
ATOM 1050 O O . LEU A 1 131 ? 26.216 0.683 -23.375 1.00 90.06 131 LEU A O 1
ATOM 1054 N N . ASN A 1 132 ? 28.282 0.135 -22.727 1.00 88.19 132 ASN A N 1
ATOM 1055 C CA . ASN A 1 132 ? 27.893 -1.171 -22.186 1.00 88.19 132 ASN A CA 1
ATOM 1056 C C . ASN A 1 132 ? 27.052 -1.092 -20.898 1.00 88.19 132 ASN A C 1
ATOM 1058 O O . ASN A 1 132 ? 26.421 -2.073 -20.519 1.00 88.19 132 ASN A O 1
ATOM 1062 N N . LYS A 1 133 ? 27.093 0.047 -20.196 1.00 87.12 133 LYS A N 1
ATOM 1063 C CA . LYS A 1 133 ? 26.297 0.306 -18.985 1.00 87.12 133 LYS A CA 1
ATOM 1064 C C . LYS A 1 133 ? 24.986 1.050 -19.266 1.00 87.12 133 LYS A C 1
ATOM 1066 O O . LYS A 1 133 ? 24.146 1.090 -18.370 1.00 87.12 133 LYS A O 1
ATOM 1071 N N . ALA A 1 134 ? 24.882 1.701 -20.426 1.00 81.88 134 ALA A N 1
ATOM 1072 C CA . ALA A 1 134 ? 23.728 2.493 -20.852 1.00 81.88 134 ALA A CA 1
ATOM 1073 C C . ALA A 1 134 ? 22.561 1.592 -21.273 1.00 81.88 134 ALA A C 1
ATOM 1075 O O . ALA A 1 134 ? 21.413 2.020 -21.017 1.00 81.88 134 ALA A O 1
#

Secondary structure (DSSP, 8-state):
-EEEEE--TT-SEEEEEEEPPPTTS-HHHHHHHHHHHHHHHHHHHHHHHS-HHHHHHHHHHTSEEEE--TTSS----------HHHHHHHT--GGGGG-TTHHHHHHHHHHHHHHHH-GGGT--HHHHHHHHH-

Mean predicted aligned error: 12.88 Å

Nearest PDB structures (foldseek):
  1faf-assembly1_A  TM=7.011E-01  e=2.477E-01  Alphapolyomavirus muris

pLDDT: mean 87.51, std 10.92, range [55.25, 98.19]

Solvent-accessible surface area (backbone atoms only — not comparable to full-atom values): 7892 Å² total; per-residue (Å²): 111,46,76,50,77,46,73,55,92,93,58,76,47,32,32,40,41,79,41,82,62,59,89,95,58,57,70,67,57,53,48,48,50,52,54,51,54,50,46,50,56,24,52,52,36,23,70,73,67,73,33,67,69,56,11,52,52,51,47,55,65,75,29,50,76,42,80,50,57,80,77,81,52,81,79,82,75,80,77,77,81,79,56,64,68,35,34,56,59,41,70,50,56,78,73,50,73,75,40,94,57,32,75,59,52,52,52,52,32,43,54,55,44,44,64,64,19,30,51,95,74,77,20,52,55,69,58,36,56,50,50,76,73,86